Protein AF-A0A7C4EM15-F1 (afdb_monomer)

pLDDT: mean 85.07, std 10.83, range [61.03, 97.56]

InterPro domains:
  IPR003423 Outer membrane efflux protein [PF02321] (34-78)
  IPR051906 Outer membrane protein TolC-like [PTHR30026] (1-78)

Sequence (79 aa):
MKQFFMFFIIVIFFASQSFSQEMAIPSYSLNDCIDIALKKNPQLLASKQQVQKSYFQIGEARSGYFPEIDLSVGYQRSY

Secondary structure (DSSP, 8-state):
-HHHHHHHHHHHHHHT-------------HHHHHHHHHHH-HHHHHHHHHHHHHHHHHHHHHHTTS-------------

Mean predicted aligned error: 13.28 Å

Solvent-accessible surface area (backbone atoms only — not comparable to full-atom values): 5229 Å² total; per-residue (Å²): 114,71,69,63,53,50,54,53,52,52,54,54,60,63,72,63,69,74,82,80,75,81,75,80,76,79,86,69,50,73,67,52,51,50,54,50,43,72,74,65,34,62,68,60,52,49,52,54,49,50,54,51,49,54,54,50,50,54,52,55,70,50,45,78,81,51,89,85,88,85,88,87,87,88,87,87,84,86,132

Foldseek 3Di:
DVVVVVVVVVVVVVVPPDPPDPPPDDDDDPVRVVVCCCVPVVVNVVVVVVVVVVVVVVVVVCCVVDDDDDDDDDDDDDD

Structure (mmCIF, N/CA/C/O backbone):
data_AF-A0A7C4EM15-F1
#
_entry.id   AF-A0A7C4EM15-F1
#
loop_
_atom_site.group_PDB
_atom_site.id
_atom_site.type_symbol
_atom_site.label_atom_id
_atom_site.label_alt_id
_atom_site.label_comp_id
_atom_site.label_asym_id
_atom_site.label_entity_id
_atom_site.label_seq_id
_atom_site.pdbx_PDB_ins_code
_atom_site.Cartn_x
_atom_site.Cartn_y
_atom_site.Cartn_z
_atom_site.occupancy
_atom_site.B_iso_or_equiv
_atom_site.auth_seq_id
_atom_site.auth_comp_id
_atom_site.auth_asym_id
_atom_site.auth_atom_id
_atom_site.pdbx_PDB_model_num
ATOM 1 N N . MET A 1 1 ? 48.064 33.872 -8.601 1.00 61.03 1 MET A N 1
ATOM 2 C CA . MET A 1 1 ? 47.289 34.072 -9.849 1.00 61.03 1 MET A CA 1
ATOM 3 C C . MET A 1 1 ? 47.137 32.778 -10.661 1.00 61.03 1 MET A C 1
ATOM 5 O O . MET A 1 1 ? 46.012 32.335 -10.820 1.00 61.03 1 MET A O 1
ATOM 9 N N . LYS A 1 2 ? 48.220 32.112 -11.109 1.00 62.59 2 LYS A N 1
ATOM 10 C CA . LYS A 1 2 ? 48.145 30.885 -11.947 1.00 62.59 2 LYS A CA 1
ATOM 11 C C . LYS A 1 2 ? 47.522 29.649 -11.266 1.00 62.59 2 LYS A C 1
ATOM 13 O O . LYS A 1 2 ? 46.779 28.923 -11.910 1.00 62.59 2 LYS A O 1
ATOM 18 N N . GLN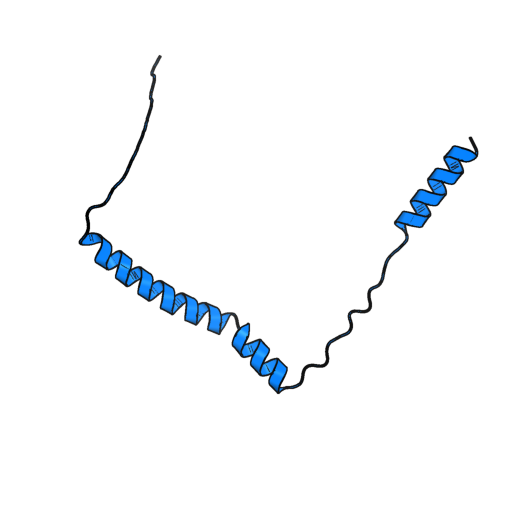 A 1 3 ? 47.767 29.449 -9.967 1.00 68.75 3 GLN A N 1
ATOM 19 C CA . GLN A 1 3 ? 47.216 28.307 -9.214 1.00 68.75 3 GLN A CA 1
ATOM 20 C C . GLN A 1 3 ? 45.685 28.382 -9.072 1.00 68.75 3 GLN A C 1
ATOM 22 O O . GLN A 1 3 ? 44.992 27.400 -9.296 1.00 68.75 3 GLN A O 1
ATOM 27 N N . PHE A 1 4 ? 45.144 29.574 -8.796 1.00 73.88 4 PHE A N 1
ATOM 28 C CA . PHE A 1 4 ? 43.696 29.802 -8.706 1.00 73.88 4 PHE A CA 1
ATOM 29 C C . PHE A 1 4 ? 42.988 29.569 -10.053 1.00 73.88 4 PHE A C 1
ATOM 31 O O . PHE A 1 4 ? 41.922 28.965 -10.107 1.00 73.88 4 PHE A O 1
ATOM 38 N N . PHE A 1 5 ? 43.628 29.976 -11.154 1.00 76.56 5 PHE A N 1
ATOM 39 C CA . PHE A 1 5 ? 43.139 29.730 -12.512 1.00 76.56 5 PHE A CA 1
ATOM 40 C C . PHE A 1 5 ? 43.099 28.232 -12.863 1.00 76.56 5 PHE A C 1
ATOM 42 O O . PHE A 1 5 ? 42.168 27.771 -13.517 1.00 76.56 5 PHE A O 1
ATOM 49 N N . MET A 1 6 ? 44.070 27.451 -12.382 1.00 75.38 6 MET A N 1
ATOM 50 C CA . MET A 1 6 ? 44.116 26.008 -12.626 1.00 75.38 6 MET A CA 1
ATOM 51 C C . MET A 1 6 ? 43.016 25.247 -11.864 1.00 75.38 6 MET A C 1
ATOM 53 O O . MET A 1 6 ? 42.391 24.353 -12.430 1.00 75.38 6 MET A O 1
ATOM 57 N N . PHE A 1 7 ? 42.707 25.653 -10.626 1.00 82.25 7 PHE A N 1
ATOM 58 C CA . PHE A 1 7 ? 41.560 25.118 -9.878 1.00 82.25 7 PHE A CA 1
ATOM 59 C C . PHE A 1 7 ? 40.225 25.405 -10.576 1.00 82.25 7 PHE A C 1
ATOM 61 O O . PHE A 1 7 ? 39.365 24.530 -10.636 1.00 82.25 7 PHE A O 1
ATOM 68 N N . PHE A 1 8 ? 40.069 26.595 -11.161 1.00 81.25 8 PHE A N 1
ATOM 69 C CA . PHE A 1 8 ? 38.861 26.962 -11.902 1.00 81.25 8 PHE A CA 1
ATOM 70 C C . PHE A 1 8 ? 38.631 26.068 -13.136 1.00 81.25 8 PHE A C 1
ATOM 72 O O . PHE A 1 8 ? 37.508 25.639 -13.392 1.00 81.25 8 PHE A O 1
ATOM 79 N N . ILE A 1 9 ? 39.700 25.708 -13.855 1.00 81.12 9 ILE A N 1
ATOM 80 C CA . ILE A 1 9 ? 39.631 24.797 -15.011 1.00 81.12 9 ILE A CA 1
ATOM 81 C C . ILE A 1 9 ? 39.257 23.369 -14.588 1.00 81.12 9 ILE A C 1
ATOM 83 O O . ILE A 1 9 ? 38.461 22.721 -15.265 1.00 81.12 9 ILE A O 1
ATOM 87 N N . ILE A 1 10 ? 39.777 22.887 -13.456 1.00 82.75 10 ILE A N 1
ATOM 88 C CA . ILE A 1 10 ? 39.450 21.552 -12.930 1.00 82.75 10 ILE A CA 1
ATOM 89 C C . ILE A 1 10 ? 37.964 21.453 -12.561 1.00 82.75 10 ILE A C 1
ATOM 91 O O . ILE A 1 10 ? 37.329 20.442 -12.855 1.00 82.75 10 ILE A O 1
ATOM 95 N N . VAL A 1 11 ? 37.387 22.508 -11.980 1.00 82.25 11 VAL A N 1
ATOM 96 C CA . VAL A 1 11 ? 35.955 22.551 -11.636 1.00 82.25 11 VAL A CA 1
ATOM 97 C C . VAL A 1 11 ? 35.075 22.505 -12.889 1.00 82.25 11 VAL A C 1
ATOM 99 O O . VAL A 1 11 ? 34.084 21.778 -12.910 1.00 82.25 11 VAL A O 1
ATOM 102 N N . ILE A 1 12 ? 35.460 23.211 -13.956 1.00 81.31 12 ILE A N 1
ATOM 103 C CA . ILE A 1 12 ? 34.737 23.174 -15.237 1.00 81.31 12 ILE A CA 1
ATOM 104 C C . ILE A 1 12 ? 34.811 21.779 -15.872 1.00 81.31 12 ILE A C 1
ATOM 106 O O . ILE A 1 12 ? 33.802 21.276 -16.359 1.00 81.31 12 ILE A O 1
ATOM 110 N N . PHE A 1 13 ? 35.976 21.130 -15.817 1.00 74.50 13 PHE A N 1
ATOM 111 C CA . PHE A 1 13 ? 36.169 19.787 -16.368 1.00 74.50 13 PHE A CA 1
ATOM 112 C C . PHE A 1 13 ? 35.373 18.714 -15.606 1.00 74.50 13 PHE A C 1
ATOM 114 O O . PHE A 1 13 ? 34.876 17.759 -16.200 1.00 74.50 13 PHE A O 1
ATOM 121 N N . PHE A 1 14 ? 35.201 18.881 -14.291 1.00 71.56 14 PHE A N 1
ATOM 122 C CA . PHE A 1 14 ? 34.381 17.978 -13.479 1.00 71.56 14 PHE A CA 1
ATOM 123 C C . PHE A 1 14 ? 32.878 18.183 -13.719 1.00 71.56 14 PHE A C 1
ATOM 125 O O . PHE A 1 14 ? 32.113 17.222 -13.701 1.00 71.56 14 PHE A O 1
ATOM 132 N N . ALA A 1 15 ? 32.456 19.421 -13.995 1.00 71.38 15 ALA A N 1
ATOM 133 C CA . ALA A 1 15 ? 31.063 19.749 -14.294 1.00 71.38 15 ALA A CA 1
ATOM 134 C C . ALA A 1 15 ? 30.596 19.263 -15.681 1.00 71.38 15 ALA A C 1
ATOM 136 O O . ALA A 1 15 ? 29.394 19.140 -15.903 1.00 71.38 15 ALA A O 1
ATOM 137 N N . SER A 1 16 ? 31.510 18.967 -16.614 1.00 69.88 16 SER A N 1
ATOM 138 C CA . SER A 1 16 ? 31.165 18.527 -17.974 1.00 69.88 16 SER A CA 1
ATOM 139 C C . SER A 1 16 ? 31.056 17.008 -18.152 1.00 69.88 16 SER A C 1
ATOM 141 O O . SER A 1 16 ? 30.787 16.550 -19.262 1.00 69.88 16 SER A O 1
ATOM 143 N N . GLN A 1 17 ? 31.239 16.210 -17.095 1.00 67.44 17 GLN A N 1
ATOM 144 C CA . GLN A 1 17 ? 31.099 14.751 -17.159 1.00 67.44 17 GLN A CA 1
ATOM 145 C C . GLN A 1 17 ? 29.613 14.358 -17.241 1.00 67.44 17 GLN A C 1
ATOM 147 O O . GLN A 1 17 ? 28.987 13.973 -16.256 1.00 67.44 17 GLN A O 1
ATOM 152 N N . SER A 1 18 ? 29.030 14.462 -18.436 1.00 68.56 18 SER A N 1
ATOM 153 C CA . SER A 1 18 ? 27.709 13.906 -18.734 1.00 68.56 18 SER A CA 1
ATOM 154 C C . SER A 1 18 ? 27.845 12.405 -18.991 1.00 68.56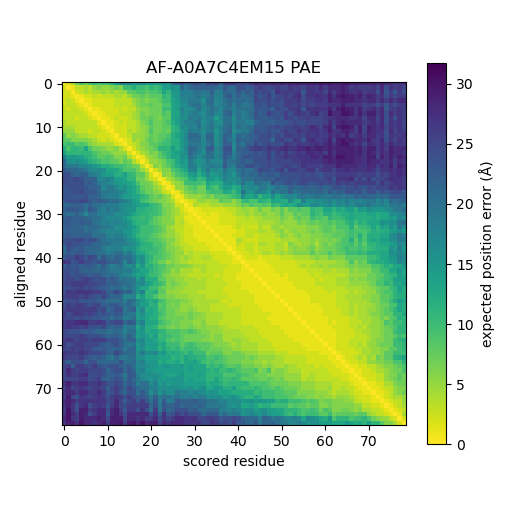 18 SER A C 1
ATOM 156 O O . SER A 1 18 ? 28.225 11.985 -20.081 1.00 68.56 18 SER A O 1
ATOM 158 N N . PHE A 1 19 ? 27.540 11.581 -17.987 1.00 67.75 19 PHE A N 1
ATOM 159 C CA . PHE A 1 19 ? 27.339 10.145 -18.189 1.00 67.75 19 PHE A CA 1
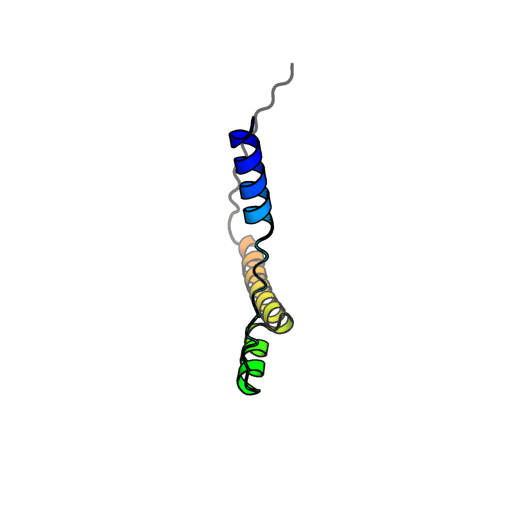ATOM 160 C C . PHE A 1 19 ? 26.053 9.942 -18.999 1.00 67.75 19 PHE A C 1
ATOM 162 O O . PHE A 1 19 ? 24.953 9.999 -18.453 1.00 67.75 19 PHE A O 1
ATOM 169 N N . SER A 1 20 ? 26.178 9.704 -20.305 1.00 64.31 20 SER A N 1
ATOM 170 C CA . SER A 1 20 ? 25.069 9.168 -21.093 1.00 64.31 20 SER A CA 1
ATOM 171 C C . SER A 1 20 ? 24.990 7.671 -20.802 1.00 64.31 20 SER A C 1
ATOM 173 O O . SER A 1 20 ? 25.764 6.881 -21.335 1.00 64.31 20 SER A O 1
ATOM 175 N N . GLN A 1 21 ? 24.141 7.288 -19.847 1.00 71.50 21 GLN A N 1
ATOM 176 C CA . GLN A 1 21 ? 23.887 5.879 -19.563 1.00 71.50 21 GLN A CA 1
ATOM 177 C C . GLN A 1 21 ? 22.957 5.349 -20.650 1.00 71.50 21 GLN A C 1
ATOM 179 O O . GLN A 1 21 ? 21.782 5.717 -20.704 1.00 71.50 21 GLN A O 1
ATOM 184 N N . GLU A 1 22 ? 23.491 4.499 -21.522 1.00 68.00 22 GLU A N 1
ATOM 185 C CA . GLU A 1 22 ? 22.682 3.709 -22.438 1.00 68.00 22 GLU A CA 1
ATOM 186 C C . GL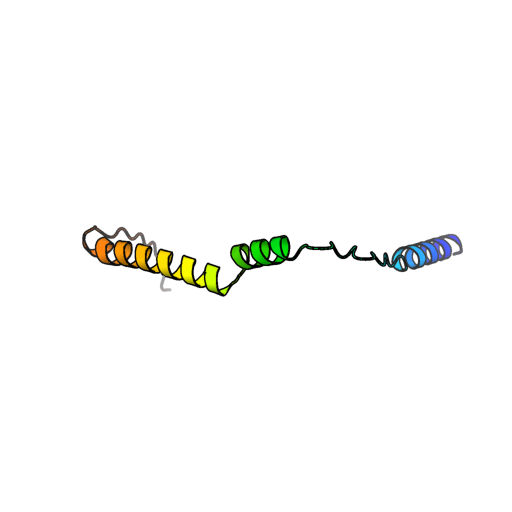U A 1 22 ? 21.798 2.790 -21.595 1.00 68.00 22 GLU A C 1
ATOM 188 O O . GLU A 1 22 ? 22.262 1.851 -20.945 1.00 68.00 22 GLU A O 1
ATOM 193 N N . MET A 1 23 ? 20.514 3.134 -21.517 1.00 66.88 23 MET A N 1
ATOM 194 C CA . MET A 1 23 ? 19.529 2.324 -20.822 1.00 66.88 23 MET A CA 1
ATOM 195 C C . MET A 1 23 ? 19.393 1.025 -21.609 1.00 66.88 23 MET A C 1
ATOM 197 O O . MET A 1 23 ? 18.727 0.993 -22.641 1.00 66.88 23 MET A O 1
ATOM 201 N N . ALA A 1 24 ? 20.046 -0.038 -21.138 1.00 65.81 24 ALA A N 1
ATOM 202 C CA . ALA A 1 24 ? 19.837 -1.376 -21.663 1.00 65.81 24 ALA A CA 1
ATOM 203 C C . ALA A 1 24 ? 18.335 -1.668 -21.598 1.00 65.81 24 ALA A C 1
ATOM 205 O O . ALA A 1 24 ? 17.772 -1.748 -20.507 1.00 65.81 24 ALA A O 1
ATOM 206 N N . ILE A 1 25 ? 17.677 -1.752 -22.756 1.00 70.31 25 ILE A N 1
ATOM 207 C CA . ILE A 1 25 ? 16.257 -2.079 -22.841 1.00 70.31 25 ILE A CA 1
ATOM 208 C C . ILE A 1 25 ? 16.159 -3.584 -22.572 1.00 70.31 25 ILE A C 1
ATOM 210 O O . ILE A 1 25 ? 16.592 -4.369 -23.420 1.00 70.31 25 ILE A O 1
ATOM 214 N N . PRO A 1 26 ? 15.645 -4.024 -21.410 1.00 72.50 26 PRO A N 1
ATOM 215 C CA . PRO A 1 26 ? 15.447 -5.445 -21.170 1.00 72.50 26 PRO A CA 1
ATOM 216 C C . PRO A 1 26 ? 14.462 -5.997 -22.206 1.00 72.50 26 PRO A C 1
ATOM 218 O O . PRO A 1 26 ? 13.357 -5.477 -22.373 1.00 72.50 26 PRO A O 1
ATOM 221 N N . SER A 1 27 ? 14.866 -7.049 -22.919 1.00 78.69 27 SER A N 1
ATOM 222 C CA . SER A 1 27 ? 13.983 -7.767 -23.833 1.00 78.69 27 SER A CA 1
ATOM 223 C C . SER A 1 27 ? 12.998 -8.604 -23.017 1.00 78.69 27 SER A C 1
ATOM 225 O O . SER A 1 27 ? 13.368 -9.645 -22.475 1.00 78.69 27 SER A O 1
ATOM 227 N N . TYR A 1 28 ? 11.754 -8.147 -22.911 1.00 82.25 28 TYR A N 1
ATOM 228 C CA . TYR A 1 28 ? 10.682 -8.907 -22.273 1.00 82.25 28 TYR A CA 1
ATOM 229 C C . TYR A 1 28 ? 10.046 -9.874 -23.273 1.00 82.25 28 TYR A C 1
ATOM 231 O O . TYR A 1 28 ? 9.752 -9.497 -24.410 1.00 82.25 28 TYR A O 1
ATOM 239 N N . SER A 1 29 ? 9.801 -11.116 -22.855 1.00 86.69 29 SER A N 1
ATOM 240 C CA . SER A 1 29 ? 8.937 -12.020 -23.613 1.00 86.69 29 SER A CA 1
ATOM 241 C C . SER A 1 29 ? 7.470 -11.587 -23.487 1.00 86.69 29 SER A C 1
ATOM 243 O O . SER A 1 29 ? 7.096 -10.846 -22.576 1.00 86.69 29 SER A O 1
ATOM 245 N N . LEU A 1 30 ? 6.601 -12.070 -24.382 1.00 83.38 30 LEU A N 1
ATOM 246 C CA . LEU A 1 30 ? 5.160 -11.800 -24.297 1.00 83.38 30 LEU A CA 1
ATOM 247 C C . LEU A 1 30 ? 4.578 -12.215 -22.933 1.00 83.38 30 LEU A C 1
ATOM 249 O O . LEU A 1 30 ? 3.749 -11.497 -22.378 1.00 83.38 30 LEU A O 1
ATOM 253 N N . ASN A 1 31 ? 5.049 -13.334 -22.377 1.00 88.50 31 ASN A N 1
ATOM 254 C CA . ASN A 1 31 ? 4.626 -13.808 -21.060 1.00 88.50 31 ASN A CA 1
ATOM 255 C C . ASN A 1 31 ? 5.063 -12.848 -19.946 1.00 88.50 31 ASN A C 1
ATOM 257 O O . ASN A 1 31 ? 4.256 -12.526 -19.079 1.00 88.50 31 ASN A O 1
ATOM 261 N N . ASP A 1 32 ? 6.286 -12.312 -20.013 1.00 88.19 32 ASP A N 1
ATOM 262 C CA . ASP A 1 32 ? 6.767 -11.330 -19.032 1.00 88.19 32 ASP A CA 1
ATOM 263 C C . ASP A 1 32 ? 5.921 -10.053 -19.067 1.00 88.19 32 ASP A C 1
ATOM 265 O O . ASP A 1 32 ? 5.550 -9.513 -18.024 1.00 88.19 32 ASP A O 1
ATOM 269 N N . CYS A 1 33 ? 5.556 -9.585 -20.264 1.00 86.19 33 CYS A N 1
ATOM 270 C CA . CYS A 1 33 ? 4.675 -8.431 -20.431 1.00 86.19 33 CYS A CA 1
ATOM 271 C C . CYS A 1 33 ? 3.290 -8.675 -19.818 1.00 86.19 33 CYS A C 1
ATOM 273 O O . CYS A 1 33 ? 2.749 -7.784 -19.160 1.00 86.19 33 CYS A O 1
ATOM 275 N N . ILE A 1 34 ? 2.728 -9.873 -20.003 1.00 89.56 34 ILE A N 1
ATOM 276 C CA . ILE A 1 34 ? 1.437 -10.260 -19.421 1.00 89.56 34 ILE A CA 1
ATOM 277 C C . ILE A 1 34 ? 1.532 -10.300 -17.893 1.00 89.56 34 ILE A C 1
ATOM 279 O O . ILE A 1 34 ? 0.688 -9.714 -17.215 1.00 89.56 34 ILE A O 1
ATOM 283 N N . ASP A 1 35 ? 2.579 -10.905 -17.340 1.00 90.81 35 ASP A N 1
ATOM 284 C CA . ASP A 1 35 ? 2.785 -10.987 -15.893 1.00 90.81 35 ASP A CA 1
ATOM 285 C C . ASP A 1 35 ? 2.981 -9.609 -15.255 1.00 90.81 35 ASP A C 1
ATOM 287 O O . ASP A 1 35 ? 2.423 -9.312 -14.192 1.00 90.81 35 ASP A O 1
ATOM 291 N N . ILE A 1 36 ? 3.757 -8.739 -15.905 1.00 88.19 36 ILE A N 1
ATOM 292 C CA . ILE A 1 36 ? 3.954 -7.358 -15.462 1.00 88.19 36 ILE A CA 1
ATOM 293 C C . ILE A 1 36 ? 2.633 -6.597 -15.533 1.00 88.19 36 ILE A C 1
ATOM 295 O O . ILE A 1 36 ? 2.297 -5.897 -14.576 1.00 88.19 36 ILE A O 1
ATOM 299 N N . ALA A 1 37 ? 1.872 -6.747 -16.620 1.00 87.81 37 ALA A N 1
ATOM 300 C CA . ALA A 1 37 ? 0.569 -6.115 -16.763 1.00 87.81 37 ALA A CA 1
ATOM 301 C C . ALA A 1 37 ? -0.376 -6.581 -15.653 1.00 87.81 37 ALA A C 1
ATOM 303 O O . ALA A 1 37 ? -0.913 -5.751 -14.936 1.00 87.81 37 ALA A O 1
ATOM 304 N N . LEU A 1 38 ? -0.520 -7.881 -15.409 1.00 89.44 38 LEU A N 1
ATOM 305 C CA . LEU A 1 38 ? -1.389 -8.392 -14.345 1.00 89.44 38 LEU A CA 1
ATOM 306 C C . LEU A 1 38 ? -0.986 -7.888 -12.951 1.00 89.44 38 LEU A C 1
ATOM 308 O O . LEU A 1 38 ? -1.852 -7.566 -12.138 1.00 89.44 38 LEU A O 1
ATOM 312 N N . LYS A 1 39 ? 0.317 -7.766 -12.676 1.00 88.94 39 LYS A N 1
ATOM 313 C CA . LYS A 1 39 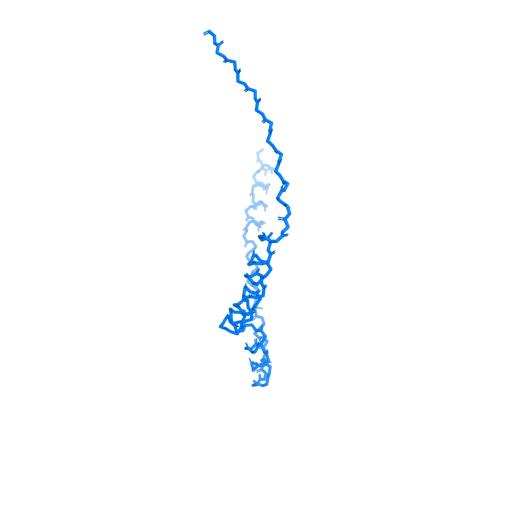? 0.820 -7.271 -11.384 1.00 88.94 39 LYS A CA 1
ATOM 314 C C . LYS A 1 39 ? 0.697 -5.757 -11.218 1.00 88.94 39 LYS A C 1
ATOM 316 O O . LYS A 1 39 ? 0.453 -5.291 -10.108 1.00 88.94 39 LYS A O 1
ATOM 321 N N . LYS A 1 40 ? 0.913 -4.987 -12.286 1.00 88.56 40 LYS A N 1
ATOM 322 C CA . LYS A 1 40 ? 1.022 -3.519 -12.239 1.00 88.56 40 LYS A CA 1
ATOM 323 C C . LYS A 1 40 ? -0.159 -2.786 -12.870 1.00 88.56 40 LYS A C 1
ATOM 325 O O . LYS A 1 40 ? -0.148 -1.559 -12.883 1.00 88.56 40 LYS A O 1
ATOM 330 N N . ASN A 1 41 ? -1.167 -3.492 -13.384 1.00 94.62 41 ASN A N 1
ATOM 331 C CA . ASN A 1 41 ? -2.322 -2.858 -14.008 1.00 94.62 41 ASN A CA 1
ATOM 332 C C . ASN A 1 41 ? -3.069 -2.005 -12.962 1.00 94.62 41 ASN A C 1
ATOM 334 O O . ASN A 1 41 ? -3.613 -2.552 -11.994 1.00 94.62 41 ASN A O 1
ATOM 338 N N . PRO A 1 42 ? -3.135 -0.675 -13.154 1.00 91.50 42 PRO A N 1
ATOM 339 C CA . PRO A 1 42 ? -3.753 0.232 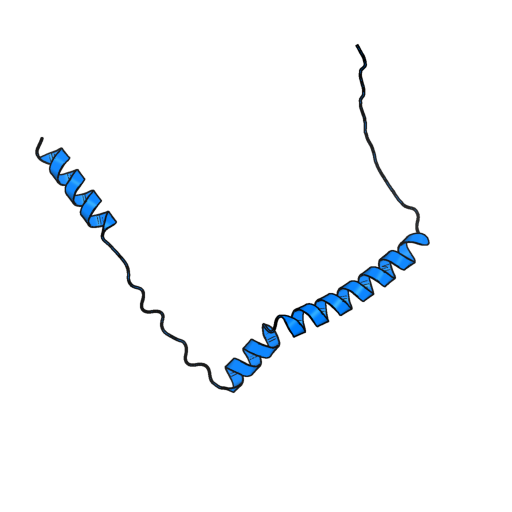-12.195 1.00 91.50 42 PRO A CA 1
ATOM 340 C C . PRO A 1 42 ? -5.250 -0.039 -12.015 1.00 91.50 42 PRO A C 1
ATOM 342 O O . PRO A 1 42 ? -5.765 0.131 -10.916 1.00 91.50 42 PRO A O 1
ATOM 345 N N . GLN A 1 43 ? -5.947 -0.520 -13.046 1.00 93.44 43 GLN A N 1
ATOM 346 C CA . GLN A 1 43 ? -7.365 -0.866 -12.967 1.00 93.44 43 GLN A CA 1
ATOM 347 C C . GLN A 1 43 ? -7.603 -2.093 -12.077 1.00 93.44 43 GLN A C 1
ATOM 349 O O . GLN A 1 43 ? -8.550 -2.110 -11.286 1.00 93.44 43 GLN A O 1
ATOM 354 N N . LEU A 1 44 ? -6.730 -3.105 -12.155 1.00 93.19 44 LEU A N 1
ATOM 355 C CA . LEU A 1 44 ? -6.798 -4.279 -11.276 1.00 93.19 44 LEU A CA 1
ATOM 356 C C . LEU A 1 44 ? -6.480 -3.900 -9.827 1.00 93.19 44 LEU A C 1
ATOM 358 O O . LEU A 1 44 ? -7.187 -4.314 -8.907 1.00 93.19 44 LEU A O 1
ATOM 362 N N . LEU A 1 45 ? -5.458 -3.067 -9.620 1.00 94.38 45 LEU A N 1
ATOM 363 C CA . LEU A 1 45 ? -5.101 -2.553 -8.298 1.00 94.38 45 LEU A CA 1
ATOM 364 C C . LEU A 1 45 ? -6.233 -1.713 -7.692 1.00 94.38 45 LEU A C 1
ATOM 366 O O . LEU A 1 45 ? -6.593 -1.934 -6.537 1.00 94.38 45 LEU A O 1
ATOM 370 N N . ALA A 1 46 ? -6.846 -0.825 -8.477 1.00 94.94 46 ALA A N 1
ATOM 371 C CA . ALA A 1 46 ? -7.995 -0.030 -8.055 1.00 94.94 46 ALA A CA 1
ATOM 372 C C . ALA A 1 46 ? -9.189 -0.919 -7.689 1.00 94.94 46 ALA A C 1
ATOM 374 O O . ALA A 1 46 ? -9.806 -0.728 -6.646 1.00 94.94 46 ALA A O 1
ATOM 375 N N . SER A 1 47 ? -9.467 -1.952 -8.488 1.00 94.62 47 SER A N 1
ATOM 376 C CA . SER A 1 47 ? -10.535 -2.916 -8.196 1.00 94.62 47 SER A CA 1
ATOM 377 C C . SER A 1 47 ? -10.268 -3.678 -6.891 1.00 94.62 47 SER A C 1
ATOM 379 O O . SER A 1 47 ? -11.160 -3.828 -6.057 1.00 94.62 47 SER A O 1
ATOM 381 N N . LYS A 1 48 ? -9.019 -4.096 -6.648 1.00 95.38 48 LYS A N 1
ATOM 382 C CA . LYS A 1 48 ? -8.610 -4.735 -5.386 1.00 95.38 48 LYS A CA 1
ATOM 383 C C . LYS A 1 48 ? -8.756 -3.794 -4.187 1.00 95.38 48 LYS A C 1
ATOM 385 O O . LYS A 1 48 ? -9.193 -4.218 -3.118 1.00 95.38 48 LYS A O 1
ATOM 390 N N . GLN A 1 49 ? -8.384 -2.527 -4.345 1.00 96.50 49 GLN A N 1
ATOM 391 C CA . GLN A 1 49 ? -8.561 -1.507 -3.310 1.00 96.50 49 GLN A CA 1
ATOM 392 C C . GLN A 1 49 ? -10.040 -1.218 -3.053 1.00 96.50 49 GLN A C 1
ATOM 394 O O . GLN A 1 49 ? -10.425 -1.057 -1.900 1.00 96.50 49 GLN A O 1
ATOM 399 N N . GLN A 1 50 ? -10.879 -1.225 -4.088 1.00 96.50 50 GLN A N 1
ATOM 400 C CA . GLN A 1 50 ? -12.321 -1.042 -3.955 1.00 96.50 50 GLN A CA 1
ATOM 401 C C . GLN A 1 50 ? -12.952 -2.156 -3.112 1.00 96.50 50 GLN A C 1
ATOM 403 O O . GLN A 1 50 ? -13.758 -1.874 -2.230 1.00 96.50 50 GLN A O 1
ATOM 408 N N . VAL A 1 51 ? -12.531 -3.407 -3.315 1.00 97.00 51 VAL A N 1
ATOM 409 C CA . VAL A 1 51 ? -12.959 -4.532 -2.470 1.00 97.00 51 VAL A CA 1
ATOM 410 C C . VAL A 1 51 ? -12.530 -4.322 -1.016 1.00 97.00 51 VAL A C 1
ATOM 412 O O . VAL A 1 51 ? -13.348 -4.452 -0.108 1.00 97.00 51 VAL A O 1
ATOM 415 N N . GLN A 1 52 ? -11.270 -3.944 -0.774 1.00 97.50 52 GLN A N 1
ATOM 416 C CA . GLN A 1 52 ? -10.797 -3.638 0.583 1.00 97.50 52 GLN A CA 1
ATOM 417 C C . GLN A 1 52 ? -11.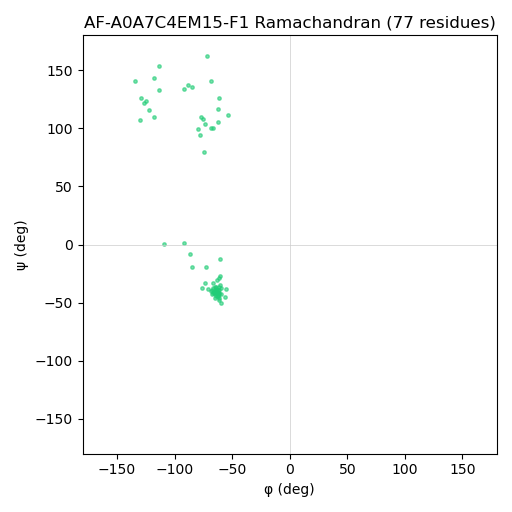582 -2.492 1.226 1.00 97.50 52 GLN A C 1
ATOM 419 O O . GLN A 1 52 ? -11.979 -2.600 2.382 1.00 97.50 52 GLN A O 1
ATOM 424 N N . LYS A 1 53 ? -11.871 -1.429 0.472 1.00 97.56 53 LYS A N 1
ATOM 425 C CA . LYS A 1 53 ? -12.708 -0.316 0.926 1.00 97.56 53 LYS A CA 1
ATOM 426 C C . LYS A 1 53 ? -14.081 -0.808 1.380 1.00 97.56 53 LYS A C 1
ATOM 428 O O . LYS A 1 53 ? -14.524 -0.416 2.452 1.00 97.56 53 LYS A O 1
ATOM 433 N N . SER A 1 54 ? -14.724 -1.695 0.621 1.00 96.62 54 SER A N 1
ATOM 434 C CA . SER A 1 54 ? -16.005 -2.284 1.024 1.00 96.62 54 SER A CA 1
ATOM 435 C C . SER A 1 54 ? -15.908 -3.085 2.325 1.00 96.62 54 SER A C 1
ATOM 437 O O . SER A 1 54 ? -16.810 -3.005 3.153 1.00 96.62 54 SER A O 1
ATOM 439 N N . TYR A 1 55 ? -14.804 -3.797 2.569 1.00 97.19 55 TYR A N 1
ATOM 440 C CA . TYR A 1 55 ? -14.583 -4.453 3.863 1.00 97.19 55 TYR A CA 1
ATOM 441 C C . TYR A 1 55 ? -14.444 -3.455 5.019 1.00 97.19 55 TYR A C 1
ATOM 443 O O . TYR A 1 55 ? -15.044 -3.664 6.073 1.00 97.19 55 TYR A O 1
ATOM 451 N N . PHE A 1 56 ? -13.710 -2.356 4.827 1.00 96.94 56 PHE A N 1
ATOM 452 C CA . PHE A 1 56 ? -13.611 -1.300 5.839 1.00 96.94 56 PHE A CA 1
ATOM 453 C C . PHE A 1 56 ? -14.960 -0.631 6.110 1.00 96.94 56 PHE A C 1
ATOM 455 O O . PHE A 1 56 ? -15.288 -0.412 7.269 1.00 96.94 56 PHE A O 1
ATOM 462 N N . GLN A 1 57 ? -15.778 -0.408 5.078 1.00 96.94 57 GLN A N 1
ATOM 463 C CA . GLN A 1 57 ? -17.138 0.125 5.228 1.00 96.94 57 GLN A CA 1
ATOM 464 C C . GLN A 1 57 ? -18.033 -0.782 6.079 1.00 96.94 57 GLN A C 1
ATOM 466 O O . GLN A 1 57 ? -18.857 -0.289 6.841 1.00 96.94 57 GLN A O 1
ATOM 471 N N . ILE A 1 58 ? -17.869 -2.107 5.998 1.00 96.31 58 ILE A N 1
ATOM 472 C CA . ILE A 1 58 ? -18.579 -3.036 6.892 1.00 96.31 58 ILE A CA 1
ATOM 473 C C . ILE A 1 58 ? -18.104 -2.855 8.340 1.00 96.31 58 ILE A C 1
ATOM 475 O O . ILE A 1 58 ? -18.918 -2.893 9.261 1.00 96.31 58 ILE A O 1
ATOM 479 N N . GLY A 1 59 ? -16.798 -2.674 8.554 1.00 95.06 59 GLY A N 1
ATOM 480 C CA . GLY A 1 59 ? -16.229 -2.394 9.874 1.00 95.06 59 GLY A CA 1
ATOM 481 C C . GLY A 1 59 ? -16.733 -1.074 10.461 1.00 95.06 59 GLY A C 1
ATOM 482 O O . GLY A 1 59 ? -17.149 -1.044 11.613 1.00 95.06 59 GLY A O 1
ATOM 483 N N . GLU A 1 60 ? -16.773 -0.022 9.648 1.00 94.94 60 GLU A N 1
ATOM 484 C CA . GLU A 1 60 ? -17.343 1.285 9.985 1.00 94.94 60 GLU A CA 1
ATOM 485 C C . GLU A 1 60 ? -18.841 1.176 10.299 1.00 94.94 60 GLU A C 1
ATOM 487 O O . GLU A 1 60 ? -19.289 1.631 11.341 1.00 94.94 60 GLU A O 1
ATOM 492 N N . ALA A 1 61 ? -19.623 0.461 9.485 1.00 95.00 61 ALA A N 1
ATOM 493 C CA . ALA A 1 61 ? -21.038 0.227 9.777 1.00 95.00 61 ALA A CA 1
ATOM 494 C C . ALA A 1 61 ? -21.254 -0.530 11.102 1.00 95.00 61 ALA A C 1
ATOM 496 O O . ALA A 1 61 ? -22.292 -0.385 11.743 1.00 95.00 61 ALA A O 1
ATOM 497 N N . ARG A 1 62 ? -20.278 -1.347 11.522 1.00 95.19 62 ARG A N 1
ATOM 498 C CA . ARG A 1 62 ? -20.288 -2.045 12.814 1.00 95.19 62 ARG A CA 1
ATOM 499 C C . ARG A 1 62 ? -19.743 -1.202 13.966 1.00 95.19 62 ARG A C 1
ATOM 501 O O . ARG A 1 62 ? -20.043 -1.544 15.107 1.00 95.19 62 ARG A O 1
ATOM 508 N N . SER A 1 63 ? -18.969 -0.143 13.716 1.00 93.62 63 SER A N 1
ATOM 509 C CA . SER A 1 63 ? -18.384 0.682 14.783 1.00 93.62 63 SER A CA 1
ATOM 510 C C . SER A 1 63 ? -19.464 1.339 15.640 1.00 93.62 63 SER A C 1
ATOM 512 O O . SER A 1 63 ? -19.274 1.469 16.842 1.00 93.62 63 SER A O 1
ATOM 514 N N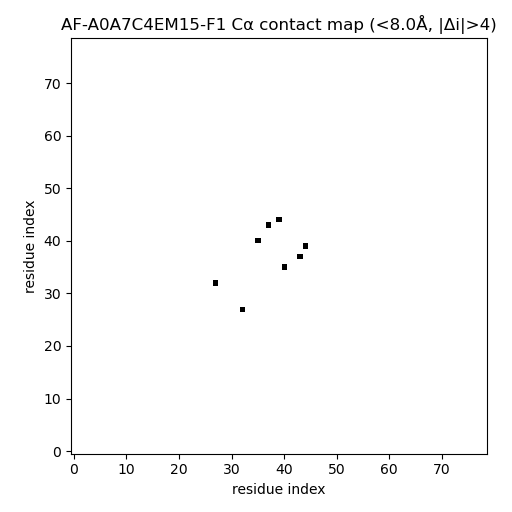 . GLY A 1 64 ? -20.640 1.610 15.061 1.00 92.88 64 GLY A N 1
ATOM 515 C CA . GLY A 1 64 ? -21.811 2.109 15.784 1.00 92.88 64 GLY A CA 1
ATOM 516 C C . GLY A 1 64 ? -22.351 1.183 16.886 1.00 92.88 64 GLY A C 1
ATOM 517 O O . GLY A 1 64 ? -23.162 1.626 17.692 1.00 92.88 64 GLY A O 1
ATOM 518 N N . TYR A 1 65 ? -21.918 -0.082 16.959 1.00 95.88 65 TYR A N 1
ATOM 519 C CA . TYR A 1 65 ? -22.236 -0.978 18.082 1.00 95.88 65 TYR A CA 1
ATOM 520 C C . TYR A 1 65 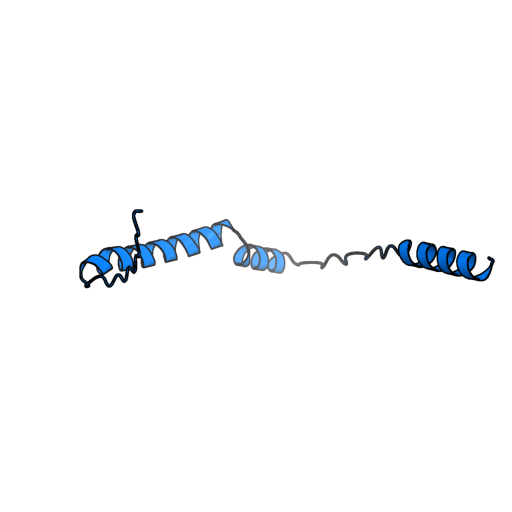? -21.262 -0.858 19.265 1.00 95.88 65 TYR A C 1
ATOM 522 O O . TYR A 1 65 ? -21.497 -1.467 20.308 1.00 95.88 65 TYR A O 1
ATOM 530 N N . PHE A 1 66 ? -20.166 -0.115 19.112 1.00 95.56 66 PHE A N 1
ATOM 531 C CA . PHE A 1 66 ? -19.111 0.030 20.111 1.00 95.56 66 PHE A CA 1
ATOM 532 C C . PHE A 1 66 ? -19.059 1.468 20.647 1.00 95.56 66 PHE A C 1
ATOM 534 O O . PHE A 1 66 ? -19.462 2.399 19.950 1.00 95.56 66 PHE A O 1
ATOM 541 N N . PRO A 1 67 ? -18.574 1.676 21.885 1.00 93.25 67 PRO A N 1
ATOM 542 C CA . PRO A 1 67 ? -18.365 3.020 22.405 1.00 93.25 67 PRO A CA 1
ATOM 543 C C . PRO A 1 67 ? -17.227 3.727 21.655 1.00 93.25 67 PRO A C 1
ATOM 545 O O . PRO A 1 67 ? -16.192 3.125 21.363 1.00 93.25 67 PRO A O 1
ATOM 548 N N . GLU A 1 68 ? -17.408 5.018 21.395 1.00 93.00 68 GLU A N 1
ATOM 549 C CA . GLU A 1 68 ? -16.375 5.903 20.859 1.00 93.00 68 GLU A CA 1
ATOM 550 C C . GLU A 1 68 ? -15.560 6.509 22.011 1.00 93.00 68 GLU A C 1
ATOM 552 O O . GLU A 1 68 ? -16.111 6.886 23.047 1.00 93.00 68 GLU A O 1
ATOM 557 N N . ILE A 1 69 ? -14.238 6.570 21.848 1.00 93.81 69 ILE A N 1
ATOM 558 C CA . ILE A 1 69 ? -13.323 7.169 22.822 1.00 93.81 69 ILE A CA 1
ATOM 559 C C . ILE A 1 69 ? -12.639 8.342 22.129 1.00 93.81 69 ILE A C 1
ATOM 561 O O . ILE A 1 69 ? -11.800 8.133 21.255 1.00 93.81 69 ILE A O 1
ATOM 565 N N . ASP A 1 70 ? -12.981 9.556 22.548 1.00 93.81 70 ASP A N 1
ATOM 566 C CA . ASP A 1 70 ? -12.351 10.794 22.093 1.00 93.81 70 ASP A CA 1
ATOM 567 C C . ASP A 1 70 ? -11.672 11.508 23.273 1.00 93.81 70 ASP A C 1
ATOM 569 O O . ASP A 1 70 ? -12.161 11.469 24.407 1.00 93.81 70 ASP A O 1
ATOM 573 N N . LEU A 1 71 ? -10.518 12.132 23.022 1.00 94.81 71 LEU A N 1
ATOM 574 C CA . LEU A 1 71 ? -9.756 12.882 24.021 1.00 94.81 71 LEU A CA 1
ATOM 575 C C . LEU A 1 71 ? -9.391 14.260 23.467 1.00 94.81 71 LEU A C 1
ATOM 577 O O . LEU A 1 71 ? -8.465 14.395 22.667 1.00 94.81 71 LEU A O 1
ATOM 581 N N . SER A 1 72 ? -10.056 15.294 23.975 1.00 92.50 72 SER A N 1
ATOM 582 C CA . SER A 1 72 ? -9.774 16.688 23.630 1.00 92.50 72 SER A CA 1
ATOM 583 C C . SER A 1 72 ? -9.220 17.465 24.829 1.00 92.50 72 SER A C 1
ATOM 585 O O . SER A 1 72 ? -9.798 17.421 25.915 1.00 92.50 72 SER A O 1
ATOM 587 N N . VAL A 1 73 ? -8.138 18.226 24.633 1.00 92.69 73 VAL A N 1
ATOM 588 C CA . VAL A 1 73 ? -7.561 19.135 25.640 1.00 92.69 73 VAL A CA 1
ATOM 589 C C . VAL A 1 73 ? -7.478 20.540 25.045 1.00 92.69 73 VAL A C 1
ATOM 591 O O . VAL A 1 73 ? -6.854 20.732 24.005 1.00 92.69 73 VAL A O 1
ATOM 594 N N . GLY A 1 74 ? -8.096 21.523 25.704 1.00 91.19 74 GLY A N 1
ATOM 595 C CA . GLY A 1 74 ? -8.111 22.922 25.267 1.00 91.19 74 GLY A CA 1
ATOM 596 C C . GLY A 1 74 ? -7.821 23.887 26.417 1.00 91.19 74 GLY A C 1
ATOM 597 O O . GLY A 1 74 ? -8.289 23.687 27.535 1.00 91.19 74 GLY A O 1
ATOM 598 N N . TYR A 1 75 ? -7.052 24.941 26.139 1.00 88.44 75 TYR A N 1
ATOM 599 C CA . TYR A 1 75 ? -6.763 26.033 27.072 1.00 88.44 75 TYR A CA 1
ATOM 600 C C . TYR A 1 75 ? -7.107 27.363 26.401 1.00 88.44 75 TYR A C 1
ATOM 602 O O . TYR A 1 75 ? -6.558 27.678 25.346 1.00 88.44 75 TYR A O 1
ATOM 610 N N . GLN A 1 76 ? -8.005 28.144 27.005 1.00 84.31 76 GLN A N 1
ATOM 611 C CA . GLN A 1 76 ? -8.417 29.444 26.478 1.00 84.31 76 GLN A CA 1
ATOM 612 C C . GLN A 1 76 ? -8.317 30.515 27.565 1.00 84.31 76 GLN A C 1
ATOM 614 O O . GLN A 1 76 ? -8.874 30.363 28.651 1.00 84.31 76 GLN A O 1
ATOM 619 N N . ARG A 1 77 ? -7.601 31.606 27.267 1.00 83.56 77 ARG A N 1
ATOM 620 C CA . ARG A 1 77 ? -7.439 32.767 28.150 1.00 83.56 77 ARG A CA 1
ATOM 621 C C . ARG A 1 77 ? -7.936 34.020 27.432 1.00 83.56 77 ARG A C 1
ATOM 623 O O . ARG A 1 77 ? -7.350 34.411 26.427 1.00 83.56 77 ARG A O 1
ATOM 630 N N . SER A 1 78 ? -8.992 34.638 27.957 1.00 77.19 78 SER A N 1
ATOM 631 C CA . SER A 1 78 ? -9.410 35.994 27.576 1.00 77.19 78 SER A CA 1
ATOM 632 C C . SER A 1 78 ? -8.751 37.007 28.511 1.00 77.19 78 SER A C 1
ATOM 634 O O . SER A 1 78 ? -8.706 36.776 29.721 1.00 77.19 78 SER A O 1
ATOM 636 N N . TYR A 1 79 ? -8.196 38.068 27.922 1.00 65.94 79 TYR A N 1
ATOM 637 C CA . TYR A 1 79 ? -7.617 39.228 28.609 1.00 65.94 79 TYR A CA 1
ATOM 638 C C . TYR A 1 79 ? -8.686 40.254 28.974 1.00 65.94 79 TYR A C 1
ATOM 640 O O . TYR A 1 79 ? -9.665 40.366 28.201 1.00 65.94 79 TYR A O 1
#

Radius of gyration: 30.53 Å; Cα contacts (8 Å, |Δi|>4): 4; chains: 1; bounding box: 70×53×53 Å

Organism: NCBI:txid86166